Protein AF-A0A0J1G8G1-F1 (afdb_monomer)

pLDDT: mean 74.07, std 21.52, range [29.89, 95.38]

Secondary structure (DSSP, 8-state):
-----HHHHHHHHHHHHHTTSEEEE---STTPPPEEEE---SS------------------------------------------S-S-SSHHHHHHHHHHHHHHHHTT-PPPHHHHHHHHHHHHHH-SSHHHHHHHHHHHHHTT-SS----S-PPP-----HHHHHHHHHHHH---

Solvent-accessible surface area (backbone atoms only — not comparable to full-atom values): 11786 Å² total; per-residue (Å²): 131,80,98,63,57,71,65,58,54,51,50,56,54,51,52,37,39,75,70,56,44,35,50,72,51,77,56,92,52,91,90,55,72,69,46,76,44,80,44,76,76,90,66,94,70,90,72,85,76,86,75,84,89,75,86,84,89,82,87,84,87,83,87,79,89,89,86,81,90,80,89,77,92,71,92,72,84,77,77,77,74,71,77,71,74,94,65,87,47,94,47,67,69,48,28,50,45,49,50,52,51,51,51,50,28,46,73,69,76,52,61,77,50,72,73,52,49,54,53,47,51,60,48,39,63,71,70,29,90,50,64,69,55,40,37,52,27,46,51,50,19,61,78,72,66,50,96,60,74,60,76,66,93,72,67,78,71,75,78,70,67,51,68,65,62,58,50,51,52,55,51,66,70,69,70,80,124

Radius of gyration: 32.14 Å; Cα contacts (8 Å, |Δi|>4): 89; chains: 1; bounding box: 84×40×98 Å

Sequence (177 aa):
MMCVSEKALTNARNELKQLGLIDFISSKKRGECTKYTLLNPTKCGTKEVQKKYKGSTKEVQSADINKQKQETKTKTEKSSTKVLPEKYAADDLLNDAILDFIAYRKASKAAITEKGMELIMKKLDRLAMDNDEKIAILHQSIENGWKGVFALKEKPKRQETDFYDDMARWVNEHECE

Structure (mmCIF, N/CA/C/O backbone):
data_AF-A0A0J1G8G1-F1
#
_entry.id   AF-A0A0J1G8G1-F1
#
loop_
_atom_site.group_PDB
_atom_site.id
_atom_site.type_symbol
_atom_site.label_atom_id
_atom_site.label_alt_id
_atom_site.label_comp_id
_atom_site.label_asym_id
_atom_site.label_entity_id
_atom_site.label_seq_id
_atom_site.pdbx_PDB_ins_code
_atom_site.Cartn_x
_atom_site.Cartn_y
_atom_site.Cartn_z
_atom_site.occupancy
_atom_site.B_iso_or_equiv
_atom_site.auth_seq_id
_atom_site.auth_comp_id
_atom_site.auth_asym_id
_atom_site.auth_atom_id
_atom_site.pdbx_PDB_model_num
ATOM 1 N N . MET A 1 1 ? 3.250 0.547 44.503 1.00 50.44 1 MET A N 1
ATOM 2 C CA . MET A 1 1 ? 1.875 -0.001 44.501 1.00 50.44 1 MET A CA 1
ATOM 3 C C . MET A 1 1 ? 0.947 1.134 44.898 1.00 50.44 1 MET A C 1
ATOM 5 O O . MET A 1 1 ? 1.251 1.799 45.878 1.00 50.44 1 MET A O 1
ATOM 9 N N . MET A 1 2 ? -0.082 1.458 44.112 1.00 68.81 2 MET A N 1
ATOM 10 C CA . MET A 1 2 ? -0.997 2.546 44.483 1.00 68.81 2 MET A CA 1
ATOM 11 C C . MET A 1 2 ? -1.854 2.079 45.665 1.00 68.81 2 MET A C 1
ATOM 13 O O . MET A 1 2 ? -2.491 1.034 45.572 1.00 68.81 2 MET A O 1
ATOM 17 N N . CYS A 1 3 ? -1.861 2.827 46.770 1.00 81.25 3 CYS A N 1
ATOM 18 C CA . CYS A 1 3 ? -2.660 2.535 47.967 1.00 81.25 3 CYS A CA 1
ATOM 19 C C . CYS A 1 3 ? -4.138 2.897 47.746 1.00 81.25 3 CYS A C 1
ATOM 21 O O . CYS A 1 3 ? -4.694 3.748 48.435 1.00 81.25 3 CYS A O 1
ATOM 23 N N . VAL A 1 4 ? -4.761 2.306 46.728 1.00 85.44 4 VAL A N 1
ATOM 24 C CA . VAL A 1 4 ? -6.137 2.601 46.314 1.00 85.44 4 VAL A CA 1
ATOM 25 C C . VAL A 1 4 ? -6.960 1.326 46.434 1.00 85.44 4 VAL A C 1
ATOM 27 O O . VAL A 1 4 ? -6.489 0.242 46.094 1.00 85.44 4 VAL A O 1
ATOM 30 N N . SER A 1 5 ? -8.193 1.447 46.931 1.00 89.62 5 SER A N 1
ATOM 31 C CA . SER A 1 5 ? -9.087 0.296 47.036 1.00 89.62 5 SER A CA 1
ATOM 32 C C . SER A 1 5 ? -9.453 -0.234 45.648 1.00 89.62 5 SER A C 1
ATOM 34 O O . SER A 1 5 ? -9.656 0.526 44.699 1.00 89.62 5 SER A O 1
ATOM 36 N N . GLU A 1 6 ? -9.593 -1.551 45.525 1.00 87.31 6 GLU A N 1
ATOM 37 C CA . GLU A 1 6 ? -9.978 -2.200 44.265 1.00 87.31 6 GLU A CA 1
ATOM 38 C C . GLU A 1 6 ? -11.321 -1.672 43.728 1.00 87.31 6 GLU A C 1
ATOM 40 O O . GLU A 1 6 ? -11.507 -1.485 42.522 1.00 87.31 6 GLU A O 1
ATOM 45 N N . LYS A 1 7 ? -12.240 -1.344 44.644 1.00 90.94 7 LYS A N 1
ATOM 46 C CA . LYS A 1 7 ? -13.522 -0.710 44.324 1.00 90.94 7 LYS A CA 1
ATOM 47 C C . LYS A 1 7 ? -13.331 0.678 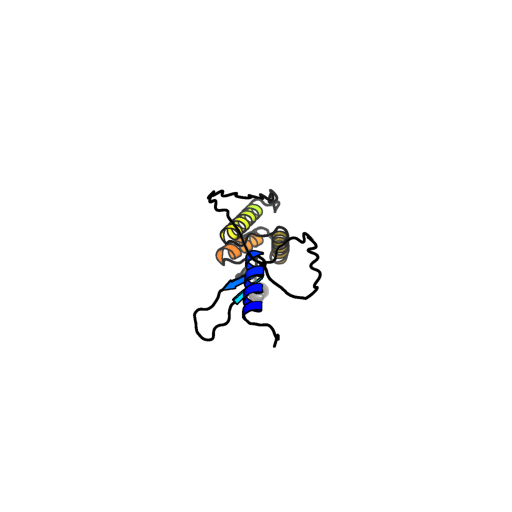43.714 1.00 90.94 7 LYS A C 1
ATOM 49 O O . LYS A 1 7 ? -13.955 0.975 42.701 1.00 90.94 7 LYS A O 1
ATOM 54 N N . ALA A 1 8 ? -12.449 1.507 44.278 1.00 93.69 8 ALA A N 1
ATOM 55 C CA . ALA A 1 8 ? -12.162 2.833 43.731 1.00 93.69 8 ALA A CA 1
ATOM 56 C C . ALA A 1 8 ? -11.531 2.744 42.334 1.00 93.69 8 ALA A C 1
ATOM 58 O O . ALA A 1 8 ? -11.935 3.479 41.435 1.00 93.69 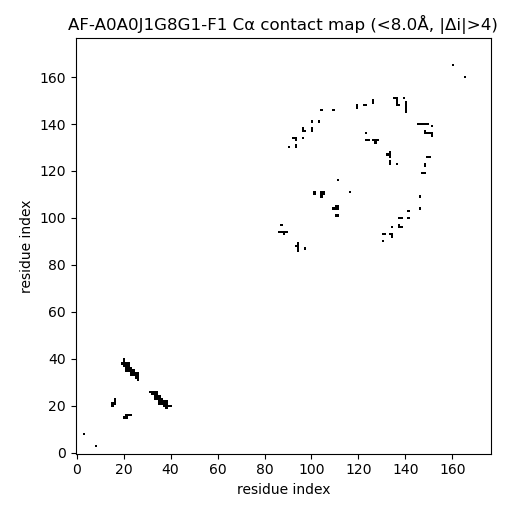8 ALA A O 1
ATOM 59 N N . LEU A 1 9 ? -10.618 1.792 42.119 1.00 90.75 9 LEU A N 1
ATOM 60 C CA . LEU A 1 9 ? -10.033 1.535 40.801 1.00 90.75 9 LEU A CA 1
ATOM 61 C C . LEU A 1 9 ? -11.096 1.091 39.782 1.00 90.75 9 LEU A C 1
ATOM 63 O O . LEU A 1 9 ? -11.117 1.567 38.648 1.00 90.75 9 LEU A O 1
ATOM 67 N N . THR A 1 10 ? -12.007 0.208 40.192 1.00 91.31 10 THR A N 1
ATOM 68 C CA . THR A 1 10 ? -13.099 -0.280 39.338 1.00 91.31 10 THR A CA 1
ATOM 69 C C . THR A 1 10 ? -14.079 0.832 38.974 1.00 91.31 10 THR A C 1
ATOM 71 O O . THR A 1 10 ? -14.471 0.938 37.811 1.00 91.31 10 THR A O 1
ATOM 74 N N . ASN A 1 11 ? -14.437 1.685 39.936 1.00 94.19 11 ASN A N 1
ATOM 75 C CA . ASN A 1 11 ? -15.321 2.825 39.707 1.00 94.19 11 ASN A CA 1
ATOM 76 C C . ASN A 1 11 ? -14.683 3.825 38.741 1.00 94.19 11 ASN A C 1
ATOM 78 O O . ASN A 1 11 ? -15.277 4.123 37.708 1.00 94.19 11 ASN A O 1
ATOM 82 N N . ALA A 1 12 ? -13.439 4.243 39.004 1.00 93.56 12 ALA A N 1
ATOM 83 C CA . ALA A 1 12 ? -12.704 5.147 38.121 1.00 93.56 12 ALA A CA 1
ATOM 84 C C . ALA A 1 12 ? -12.576 4.574 36.699 1.00 93.56 12 ALA A C 1
ATOM 86 O O . ALA A 1 12 ? -12.797 5.274 35.713 1.00 93.56 12 ALA A O 1
ATOM 87 N N . ARG A 1 13 ? -12.293 3.272 36.571 1.00 92.19 13 ARG A N 1
ATOM 88 C CA . ARG A 1 13 ? -12.259 2.586 35.272 1.00 92.19 13 ARG A CA 1
ATOM 89 C C . ARG A 1 13 ? -13.599 2.670 34.535 1.00 92.19 13 ARG A C 1
ATOM 91 O O . ARG A 1 13 ? -13.615 2.906 33.328 1.00 92.19 13 ARG A O 1
ATOM 98 N N . ASN A 1 14 ? -14.711 2.453 35.233 1.00 92.69 14 ASN A N 1
ATOM 99 C CA . ASN A 1 14 ? -16.043 2.501 34.631 1.00 92.69 14 ASN A CA 1
ATOM 100 C C . ASN A 1 14 ? -16.425 3.929 34.216 1.00 92.69 14 ASN A C 1
ATOM 102 O O . ASN A 1 14 ? -16.970 4.109 33.128 1.00 92.69 14 ASN A O 1
ATOM 106 N N . GLU A 1 15 ? -16.086 4.932 35.030 1.00 93.56 15 GLU A N 1
ATOM 107 C CA . GLU A 1 15 ? -16.272 6.351 34.697 1.00 93.56 15 GLU A CA 1
ATOM 108 C C . GLU A 1 15 ? -15.523 6.719 33.410 1.00 93.56 15 GLU A C 1
ATOM 110 O O . GLU A 1 15 ? -16.108 7.277 32.483 1.00 93.56 15 GLU A O 1
ATOM 115 N N . LEU A 1 16 ? -14.251 6.328 33.292 1.00 92.50 16 LEU A N 1
ATOM 116 C CA . LEU A 1 16 ? -13.454 6.580 32.087 1.00 92.50 16 LEU A CA 1
ATOM 117 C C . LEU A 1 16 ? -14.036 5.895 30.838 1.00 92.50 16 LEU A C 1
ATOM 119 O O . LEU A 1 16 ? -13.947 6.445 29.737 1.00 92.50 16 LEU A O 1
ATOM 123 N N . LYS A 1 17 ? -14.659 4.721 30.998 1.00 91.06 17 LYS A N 1
ATOM 124 C CA . LYS A 1 17 ? -15.354 4.026 29.907 1.00 91.06 17 LYS A CA 1
ATOM 125 C C . LYS A 1 17 ? -16.651 4.732 29.501 1.00 91.06 17 LYS A C 1
ATOM 127 O O . LYS A 1 17 ? -16.908 4.864 28.309 1.00 91.06 17 LYS A O 1
ATOM 132 N N . GLN A 1 18 ? -17.442 5.228 30.45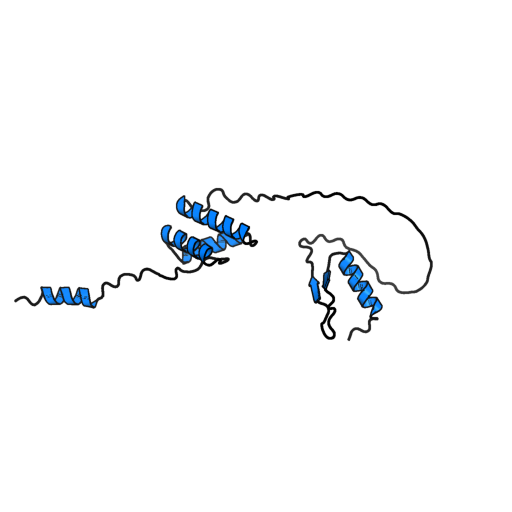6 1.00 88.06 18 GLN A N 1
ATOM 133 C CA . GLN A 1 18 ? -18.646 6.026 30.165 1.00 88.06 18 GLN A CA 1
ATOM 134 C C . GLN A 1 18 ? -18.314 7.336 29.445 1.00 88.06 18 GLN A C 1
ATOM 136 O O . GLN A 1 18 ? -19.050 7.755 28.556 1.00 88.06 18 GLN A O 1
ATOM 141 N N . LEU A 1 19 ? -17.182 7.951 29.791 1.00 88.31 19 LEU A N 1
ATOM 142 C CA . LEU A 1 19 ? -16.673 9.145 29.116 1.00 88.31 19 LEU A CA 1
ATOM 143 C C . LEU A 1 19 ? -16.099 8.855 27.718 1.00 88.31 19 LEU A C 1
ATOM 145 O O . LEU A 1 19 ? -15.726 9.791 27.014 1.00 88.31 19 LEU A O 1
ATOM 149 N N . GLY A 1 20 ? -16.005 7.584 27.310 1.00 88.12 20 GLY A N 1
ATOM 150 C CA . GLY A 1 20 ? -15.436 7.190 26.022 1.00 88.12 20 GLY A CA 1
ATOM 151 C C . GLY A 1 20 ? -13.936 7.474 25.905 1.00 88.12 20 GLY A C 1
ATOM 152 O O . GLY A 1 20 ? -13.435 7.617 24.794 1.00 88.12 20 GLY A O 1
ATOM 153 N N . LEU A 1 21 ? -13.226 7.581 27.034 1.00 89.44 21 LEU A N 1
ATOM 154 C CA . LEU A 1 21 ? -11.779 7.832 27.081 1.00 89.44 21 LEU A CA 1
ATOM 155 C C . LEU A 1 21 ? -10.978 6.536 26.956 1.00 89.44 21 LEU A C 1
ATOM 157 O O . LEU A 1 21 ? -9.882 6.517 26.395 1.00 89.44 21 LEU A O 1
ATOM 161 N N . ILE A 1 22 ? -11.525 5.446 27.494 1.00 93.56 22 ILE A N 1
ATOM 162 C CA . ILE A 1 22 ? -10.907 4.125 27.444 1.00 93.56 22 ILE A CA 1
ATOM 163 C C . ILE A 1 22 ? -11.932 3.073 27.043 1.00 93.56 22 ILE A C 1
ATOM 165 O O . ILE A 1 22 ? -13.106 3.162 27.401 1.00 93.56 22 ILE A O 1
ATOM 169 N N . ASP A 1 23 ? -11.456 2.024 26.386 1.00 91.56 23 ASP A N 1
ATOM 170 C CA . ASP A 1 23 ? -12.147 0.741 26.357 1.00 91.56 23 ASP A CA 1
ATOM 171 C C . ASP A 1 23 ? -11.272 -0.330 27.007 1.00 91.56 23 ASP A C 1
ATOM 173 O O . ASP A 1 23 ? -10.041 -0.228 27.038 1.00 91.56 23 ASP A O 1
ATOM 177 N N . PHE A 1 24 ? -11.908 -1.353 27.564 1.00 91.81 24 PHE A N 1
ATOM 178 C CA . PHE A 1 24 ? -11.201 -2.456 28.191 1.00 91.81 24 PHE A CA 1
ATOM 179 C C . PHE A 1 24 ? -11.862 -3.794 27.887 1.00 91.81 24 PHE A C 1
ATOM 181 O O . PHE A 1 24 ? -13.089 -3.913 27.842 1.00 91.81 24 PHE A O 1
ATOM 188 N N . ILE A 1 25 ? -11.016 -4.812 27.742 1.00 88.94 25 ILE A N 1
ATOM 189 C CA . ILE A 1 25 ? -11.416 -6.200 27.521 1.00 88.94 25 ILE A CA 1
ATOM 190 C C . ILE A 1 25 ? -10.929 -7.002 28.725 1.00 88.94 25 ILE A C 1
ATOM 192 O O . ILE A 1 25 ? -9.721 -7.168 28.928 1.00 88.94 25 ILE A O 1
ATOM 196 N N . SER A 1 26 ? -11.868 -7.468 29.549 1.00 86.62 26 SER A N 1
ATOM 197 C CA . SER A 1 26 ? -11.557 -8.391 30.638 1.00 86.62 26 SER A CA 1
ATOM 198 C C . SER A 1 26 ? -11.240 -9.770 30.065 1.00 86.62 26 SER A C 1
ATOM 200 O O . SER A 1 26 ? -11.956 -10.277 29.199 1.00 86.62 26 SER A O 1
ATOM 202 N N . SER A 1 27 ? -10.161 -10.392 30.544 1.00 81.44 27 SER A N 1
ATOM 203 C CA . SER A 1 27 ? -9.935 -11.806 30.255 1.00 81.44 27 SER A CA 1
ATOM 204 C C . SER A 1 27 ? -10.765 -12.670 31.201 1.00 81.44 27 SER A C 1
ATOM 206 O O . SER A 1 27 ? -10.957 -12.336 32.370 1.00 81.44 27 SER A O 1
ATOM 208 N N . LYS A 1 28 ? -11.266 -13.791 30.678 1.00 79.56 28 LYS A N 1
ATOM 209 C CA . LYS A 1 28 ? -11.950 -14.837 31.453 1.00 79.56 28 LYS A CA 1
ATOM 210 C C . LYS A 1 28 ? -10.993 -15.952 31.890 1.00 79.56 28 LYS A C 1
ATOM 212 O O . LYS A 1 28 ? -11.403 -16.853 32.615 1.00 79.56 28 LYS A O 1
ATOM 217 N N . LYS A 1 29 ? -9.738 -15.923 31.428 1.00 84.50 29 LYS A N 1
ATOM 218 C CA . LYS A 1 29 ? -8.728 -16.939 31.730 1.00 84.50 29 LYS A CA 1
ATOM 219 C C . LYS A 1 29 ? -7.920 -16.543 32.962 1.00 84.50 29 LYS A C 1
ATOM 221 O O . LYS A 1 29 ? -7.509 -15.395 33.119 1.00 84.50 29 LYS A O 1
ATOM 226 N N . ARG A 1 30 ? -7.669 -17.518 33.834 1.00 81.75 30 ARG A N 1
ATOM 227 C CA . ARG A 1 30 ? -6.860 -17.342 35.045 1.00 81.75 30 ARG A CA 1
ATOM 228 C C . ARG A 1 30 ? -5.423 -16.966 34.659 1.00 81.75 30 ARG A C 1
ATOM 230 O O . ARG A 1 30 ? -4.785 -17.706 33.921 1.00 81.75 30 ARG A O 1
ATOM 237 N N . GLY A 1 31 ? -4.925 -15.842 35.176 1.00 79.38 31 GLY A N 1
ATOM 238 C CA . GLY A 1 31 ? -3.550 -15.368 34.952 1.00 79.38 31 GLY A CA 1
ATOM 239 C C . GLY A 1 31 ? -3.377 -14.375 33.798 1.00 79.38 31 GLY A C 1
ATOM 240 O O . GLY A 1 31 ? -2.295 -13.817 33.644 1.00 79.38 31 GLY A O 1
ATOM 241 N N . GLU A 1 32 ? -4.425 -14.096 33.020 1.00 82.06 32 GLU A N 1
ATOM 242 C CA . GLU A 1 32 ? -4.376 -13.072 31.975 1.00 82.06 32 GLU A CA 1
ATOM 243 C C . GLU A 1 32 ? -4.831 -11.704 32.507 1.00 82.06 32 GLU A C 1
ATOM 245 O O . GLU A 1 32 ? -5.846 -11.582 33.197 1.00 82.06 32 GLU A O 1
ATOM 250 N N . CYS A 1 33 ? -4.085 -10.650 32.170 1.00 84.06 33 CYS A N 1
ATOM 251 C CA . CYS A 1 33 ? -4.399 -9.287 32.586 1.00 84.06 33 CYS A CA 1
ATOM 252 C C . CYS A 1 33 ? -5.495 -8.642 31.718 1.00 84.06 33 CYS A C 1
ATOM 254 O O . CYS A 1 33 ? -5.710 -8.996 30.557 1.00 84.06 33 CYS A O 1
ATOM 256 N N . THR A 1 34 ? -6.195 -7.658 32.292 1.00 87.88 34 THR A N 1
ATOM 257 C CA . THR A 1 34 ? -7.166 -6.837 31.549 1.00 87.88 34 THR A CA 1
ATOM 258 C C . THR A 1 34 ? -6.427 -5.940 30.558 1.00 87.88 34 THR A C 1
ATOM 260 O O . THR A 1 34 ? -5.487 -5.244 30.943 1.00 87.88 34 THR A O 1
ATOM 263 N N . LYS A 1 35 ? -6.868 -5.931 29.295 1.00 90.56 35 LYS A N 1
ATOM 264 C CA . LYS A 1 35 ? -6.285 -5.089 28.239 1.00 90.56 35 LYS A CA 1
ATOM 265 C C . LYS A 1 35 ? -7.039 -3.768 28.145 1.00 90.56 35 LYS A C 1
ATOM 267 O O . LYS A 1 35 ? -8.269 -3.776 28.143 1.00 90.56 35 LYS A O 1
ATOM 272 N N . TYR A 1 36 ? -6.305 -2.664 28.026 1.00 92.38 36 TYR A N 1
ATOM 273 C CA . TYR A 1 36 ? -6.849 -1.311 27.904 1.00 92.38 36 TYR A CA 1
ATOM 274 C C . TYR A 1 36 ? -6.485 -0.706 26.553 1.00 92.38 36 TYR A C 1
ATOM 276 O O . TYR A 1 36 ? -5.349 -0.835 26.099 1.00 92.38 36 TYR A O 1
ATOM 284 N N . THR A 1 37 ? -7.445 -0.023 25.940 1.00 90.38 37 THR A N 1
ATOM 285 C CA . THR A 1 37 ? -7.253 0.758 24.717 1.00 90.38 37 THR A CA 1
ATOM 286 C C . THR A 1 37 ? -7.594 2.207 25.020 1.00 90.38 37 THR A C 1
ATOM 288 O O . THR A 1 37 ? -8.689 2.496 25.502 1.00 90.38 37 THR A O 1
ATOM 291 N N . LEU A 1 38 ? -6.657 3.113 24.749 1.00 90.75 38 LEU A N 1
ATOM 292 C CA . LEU A 1 38 ? -6.899 4.548 24.853 1.00 90.75 38 LEU A CA 1
ATOM 293 C C . LEU A 1 38 ? -7.650 5.010 23.605 1.00 90.75 38 LEU A C 1
ATOM 295 O O . LEU A 1 38 ? -7.170 4.843 22.481 1.00 90.75 38 LEU A O 1
ATOM 299 N N . LEU A 1 39 ? -8.830 5.586 23.805 1.00 83.44 39 LEU A N 1
ATOM 300 C CA . LEU A 1 39 ? -9.582 6.242 22.747 1.00 83.44 39 LEU A CA 1
ATOM 301 C C . LEU A 1 39 ? -9.119 7.697 22.735 1.00 83.44 39 LEU A C 1
ATOM 303 O O . LEU A 1 39 ? -9.523 8.482 23.581 1.00 83.44 39 LEU A O 1
ATOM 307 N N . ASN A 1 40 ? -8.222 8.057 21.815 1.00 70.44 40 ASN A N 1
ATOM 308 C CA . ASN A 1 40 ? -7.780 9.443 21.675 1.00 70.44 40 ASN A CA 1
ATOM 309 C C . ASN A 1 40 ? -8.931 10.280 21.090 1.00 70.44 40 ASN A C 1
ATOM 311 O O . ASN A 1 40 ? -9.234 10.111 19.900 1.00 70.44 40 ASN A O 1
ATOM 315 N N . PRO A 1 41 ? -9.547 11.222 21.836 1.00 64.19 41 PRO A N 1
ATOM 316 C CA . PRO A 1 41 ? -10.407 12.215 21.219 1.00 64.19 41 PRO A CA 1
ATOM 317 C C . PRO A 1 41 ? -9.506 13.129 20.387 1.00 64.19 41 PRO A C 1
ATOM 319 O O . PRO A 1 41 ? -8.875 14.062 20.879 1.00 64.19 41 PRO A O 1
ATOM 322 N N . THR A 1 42 ? -9.388 12.824 19.099 1.00 48.69 42 THR A N 1
ATOM 323 C CA . THR A 1 42 ? -8.651 13.662 18.156 1.00 48.69 42 THR A CA 1
ATOM 324 C C . THR A 1 42 ? -9.491 14.909 17.905 1.00 48.69 42 THR A C 1
ATOM 326 O O . THR A 1 42 ? -10.306 14.928 16.987 1.00 48.69 42 THR A O 1
ATOM 329 N N . LYS A 1 43 ? -9.346 15.890 18.803 1.00 50.62 43 LYS A N 1
ATOM 330 C CA . LYS A 1 43 ? -9.491 17.349 18.661 1.00 50.62 43 LYS A CA 1
ATOM 331 C C . LYS A 1 43 ? -9.591 17.942 20.068 1.00 50.62 43 LYS A C 1
ATOM 333 O O . LYS A 1 43 ? -10.597 17.784 20.750 1.00 50.62 43 LYS A O 1
ATOM 338 N N . CYS A 1 44 ? -8.515 18.611 20.477 1.00 43.22 44 CYS A N 1
ATOM 339 C CA . CYS A 1 44 ? -8.463 19.510 21.620 1.00 43.22 44 CYS A CA 1
ATOM 340 C C . CYS A 1 44 ? -9.655 20.477 21.556 1.00 43.22 44 CYS A C 1
ATOM 342 O O . CYS A 1 44 ? -9.706 21.370 20.714 1.00 43.22 44 CYS A O 1
ATOM 344 N N . GLY A 1 45 ? -10.643 20.232 22.407 1.00 36.84 45 GLY A N 1
ATOM 345 C CA . GLY A 1 45 ? -11.699 21.163 22.754 1.00 36.84 45 GLY A CA 1
ATOM 346 C C . GLY A 1 45 ? -11.682 21.245 24.265 1.00 36.84 45 GLY A C 1
ATOM 347 O O . GLY A 1 45 ? -12.344 20.457 24.936 1.00 36.84 45 GLY A O 1
ATOM 348 N N . THR A 1 46 ? -10.838 22.129 24.785 1.00 44.88 46 THR A N 1
ATOM 349 C CA . THR A 1 46 ? -10.703 22.442 26.203 1.00 44.88 46 THR A CA 1
ATOM 350 C C . THR A 1 46 ? -12.080 22.807 26.752 1.00 44.88 46 THR A C 1
ATOM 352 O O . THR A 1 46 ? -12.580 23.908 26.541 1.00 44.88 46 THR A O 1
ATOM 355 N N . LYS A 1 47 ? -12.726 21.869 27.441 1.00 39.84 47 LYS A N 1
ATOM 356 C CA . LYS A 1 47 ? -13.695 22.210 28.475 1.00 39.84 47 LYS A CA 1
ATOM 357 C C . LYS A 1 47 ? -12.979 21.967 29.785 1.00 39.84 47 LYS A C 1
ATOM 359 O O . LYS A 1 47 ? -12.839 20.826 30.218 1.00 39.84 47 LYS A O 1
ATOM 364 N N . GLU A 1 48 ? -12.456 23.049 30.349 1.00 38.62 48 GLU A N 1
ATOM 365 C CA . GLU A 1 48 ? -11.995 23.079 31.728 1.00 38.62 48 GLU A CA 1
ATOM 366 C C . GLU A 1 48 ? -13.136 22.590 32.621 1.00 38.62 48 GLU A C 1
ATOM 368 O O . GLU A 1 48 ? -14.114 23.294 32.862 1.00 38.62 48 GLU A O 1
ATOM 373 N N . VAL A 1 49 ? -13.031 21.357 33.106 1.00 39.34 49 VAL A N 1
ATOM 374 C CA . VAL A 1 49 ? -13.829 20.913 34.241 1.00 39.34 49 VAL A CA 1
ATOM 375 C C . VAL A 1 49 ? -12.961 21.148 35.465 1.00 39.34 49 VAL A C 1
ATOM 377 O O . VAL A 1 49 ? -12.142 20.313 35.845 1.00 39.34 49 VAL A O 1
ATOM 380 N N . GLN A 1 50 ? -13.118 22.327 36.064 1.00 42.62 50 GLN A N 1
ATOM 381 C CA . GLN A 1 50 ? -12.589 22.610 37.390 1.00 42.62 50 GLN A CA 1
ATOM 382 C C . GLN A 1 50 ? -13.238 21.636 38.384 1.00 42.62 50 GLN A C 1
ATOM 384 O O . GLN A 1 50 ? -14.407 21.779 38.732 1.00 42.62 50 GLN A O 1
ATOM 389 N N . LYS A 1 51 ? -12.489 20.642 38.868 1.00 36.91 51 LYS A N 1
ATOM 390 C CA . LYS A 1 51 ? -12.844 19.913 40.091 1.00 36.91 51 LYS A CA 1
ATOM 391 C C . LYS A 1 51 ? -11.844 20.277 41.176 1.00 36.91 51 LYS A C 1
ATOM 393 O O . LYS A 1 51 ? -10.721 19.786 41.202 1.00 36.91 51 LYS A O 1
ATOM 398 N N . LYS A 1 52 ? -12.282 21.162 42.075 1.00 31.41 52 LYS A N 1
ATOM 399 C CA . LYS A 1 52 ? -11.625 21.402 43.359 1.00 31.41 52 LYS A CA 1
ATOM 400 C C . LYS A 1 52 ? -11.801 20.166 44.236 1.00 31.41 52 LYS A C 1
ATOM 402 O O . LYS A 1 52 ? -12.921 19.746 44.505 1.00 31.41 52 LYS A O 1
ATOM 407 N N . TYR A 1 53 ? -10.696 19.606 44.699 1.00 30.94 53 TYR A N 1
ATOM 408 C CA . TYR A 1 53 ? -10.674 18.598 45.752 1.00 30.94 53 TYR A CA 1
ATOM 409 C C . TYR A 1 53 ? -10.799 19.309 47.100 1.00 30.94 53 TYR A C 1
ATOM 411 O O . TYR A 1 53 ? -9.934 20.096 47.486 1.00 30.94 53 TYR A O 1
ATOM 419 N N . LYS A 1 54 ? -11.880 19.021 47.823 1.00 31.84 54 LYS A N 1
ATOM 420 C CA . LYS A 1 54 ? -11.994 19.284 49.256 1.00 31.84 54 LYS A CA 1
ATOM 421 C C . LYS A 1 54 ? -12.694 18.079 49.874 1.00 31.84 54 LYS A C 1
ATOM 423 O O . LYS A 1 54 ? -13.761 17.685 49.416 1.00 31.84 54 LYS A O 1
ATOM 428 N N . GLY A 1 55 ? -12.021 17.437 50.824 1.00 29.89 55 GLY A N 1
ATOM 429 C CA . GLY A 1 55 ? -12.528 16.251 51.502 1.00 29.89 55 GLY A CA 1
ATOM 430 C C . GLY A 1 55 ? -13.685 16.545 52.458 1.00 29.89 55 GLY A C 1
ATOM 431 O O . GLY A 1 55 ? -13.990 17.699 52.749 1.00 29.89 55 GLY A O 1
ATOM 432 N N . SER A 1 56 ? -14.208 15.445 53.009 1.00 31.80 56 SER A N 1
ATOM 433 C CA . SER A 1 56 ? -15.112 15.321 54.164 1.00 31.80 56 SER A CA 1
ATOM 434 C C . SER A 1 56 ? -16.599 15.051 53.861 1.00 31.80 56 SER A C 1
ATOM 436 O O . SER A 1 56 ? -17.364 15.942 53.527 1.00 31.80 56 SER A O 1
ATOM 438 N N . THR A 1 57 ? -16.943 13.770 54.043 1.00 30.22 57 THR A N 1
ATOM 439 C CA . THR A 1 57 ? -18.031 13.190 54.864 1.00 30.22 57 THR A CA 1
ATOM 440 C C . THR A 1 57 ? -19.515 13.580 54.679 1.00 30.22 57 THR A C 1
ATOM 442 O O . THR A 1 57 ? -19.901 14.726 54.861 1.00 30.22 57 THR A O 1
ATOM 445 N N . LYS A 1 58 ? -20.320 12.500 54.586 1.00 33.25 58 LYS A N 1
ATOM 446 C CA . LYS A 1 58 ? -21.745 12.275 54.946 1.00 33.25 58 LYS A CA 1
ATOM 447 C C . LYS A 1 58 ? -22.837 12.431 53.868 1.00 33.25 58 LYS A C 1
ATOM 449 O O . LYS A 1 58 ? -23.156 13.529 53.451 1.00 33.25 58 LYS A O 1
ATOM 454 N N . GLU A 1 59 ? -23.400 11.257 53.539 1.00 34.12 59 GLU A N 1
ATOM 455 C CA . GLU A 1 59 ? -24.825 10.847 53.542 1.00 34.12 59 GLU A CA 1
ATOM 456 C C . GLU A 1 59 ? -25.917 11.602 52.753 1.00 34.12 59 GLU A C 1
ATOM 458 O O . GLU A 1 59 ? -25.851 12.799 52.521 1.00 34.12 59 GLU A O 1
ATOM 463 N N . VAL A 1 60 ? -26.994 10.832 52.495 1.00 32.81 60 VAL A N 1
ATOM 464 C CA . VAL A 1 60 ? -28.361 11.188 52.039 1.00 32.81 60 VAL A CA 1
ATOM 465 C C . VAL A 1 60 ? -28.538 11.128 50.509 1.00 32.81 60 VAL A C 1
ATOM 467 O O . VAL A 1 60 ? -28.013 11.948 49.771 1.00 32.81 60 VAL A O 1
ATOM 470 N N . GLN A 1 61 ? -29.010 10.004 49.955 1.00 35.91 61 GLN A N 1
ATOM 471 C CA . GLN A 1 61 ? -30.402 9.520 49.816 1.00 35.91 61 GLN A CA 1
ATOM 472 C C . GLN A 1 61 ? -31.236 10.206 48.711 1.00 35.91 61 GLN A C 1
ATOM 474 O O . GLN A 1 61 ? -31.563 11.381 48.796 1.00 35.91 61 GLN A O 1
ATOM 479 N N . SER A 1 62 ? -31.677 9.339 47.787 1.00 37.34 62 SER A N 1
ATOM 480 C CA . SER A 1 62 ? -33.043 9.216 47.247 1.00 37.34 62 SER A CA 1
ATOM 481 C C . SER A 1 62 ? -33.467 9.946 45.966 1.00 37.34 62 SER A C 1
ATOM 483 O O . SER A 1 62 ? -33.361 11.160 45.852 1.00 37.34 62 SER A O 1
ATOM 485 N N . ALA A 1 63 ? -34.122 9.121 45.125 1.00 33.69 63 ALA A N 1
ATOM 486 C CA . ALA A 1 63 ? -35.211 9.419 44.184 1.00 33.69 63 ALA A CA 1
ATOM 487 C C . ALA A 1 63 ? -34.819 10.197 42.904 1.00 33.69 63 ALA A C 1
ATOM 489 O O . ALA A 1 63 ? -33.968 11.071 42.928 1.00 33.69 63 ALA A O 1
ATOM 490 N N . ASP A 1 64 ? -35.373 9.976 41.715 1.00 34.75 64 ASP A N 1
ATOM 491 C CA . ASP A 1 64 ? -36.337 9.012 41.187 1.00 34.75 64 ASP A CA 1
ATOM 492 C C . ASP A 1 64 ? -36.356 9.175 39.649 1.00 34.75 64 ASP A C 1
ATOM 494 O O . ASP A 1 64 ? -35.921 10.202 39.133 1.00 34.75 64 ASP A O 1
ATOM 498 N N . ILE A 1 65 ? -36.907 8.179 38.948 1.00 41.91 65 ILE A N 1
ATOM 499 C CA . ILE A 1 65 ? -37.644 8.274 37.666 1.00 41.91 65 ILE A CA 1
ATOM 500 C C . ILE A 1 65 ? -37.038 9.157 36.543 1.00 41.91 65 ILE A C 1
ATOM 502 O O . ILE A 1 65 ? -37.192 10.371 36.537 1.00 41.91 65 ILE A O 1
ATOM 506 N N . ASN A 1 66 ? -36.573 8.549 35.441 1.00 45.34 66 ASN A N 1
ATOM 507 C CA . ASN A 1 66 ? -37.444 8.382 34.264 1.00 45.34 66 ASN A CA 1
ATOM 508 C C . ASN A 1 66 ? -36.837 7.489 33.170 1.00 45.34 66 ASN A C 1
ATOM 510 O O . ASN A 1 66 ? -35.637 7.445 32.913 1.00 45.34 66 ASN A O 1
ATOM 514 N N . LYS A 1 67 ? -37.748 6.780 32.520 1.00 47.78 67 LYS A N 1
ATOM 515 C CA . LYS A 1 67 ? -37.616 5.719 31.532 1.00 47.78 67 LYS A CA 1
ATOM 516 C C . LYS A 1 67 ? -38.142 6.280 30.213 1.00 47.78 67 LYS A C 1
ATOM 518 O O . LYS A 1 67 ? -39.276 6.728 30.215 1.00 47.78 67 LYS A O 1
ATOM 523 N N . GLN A 1 68 ? -37.387 6.199 29.114 1.00 41.34 68 GLN A N 1
ATOM 524 C CA . GLN A 1 68 ? -37.869 6.243 27.710 1.00 41.34 68 GLN A CA 1
ATOM 525 C C . GLN A 1 68 ? -36.633 6.117 26.797 1.00 41.34 68 GLN A C 1
ATOM 527 O O . GLN A 1 68 ? -35.781 6.991 26.778 1.00 41.34 68 GLN A O 1
ATOM 532 N N . LYS A 1 69 ? -36.307 4.942 26.243 1.00 44.81 69 LYS A N 1
ATOM 533 C CA . LYS A 1 69 ? -36.850 4.343 25.007 1.00 44.81 69 LYS A CA 1
ATOM 534 C C . LYS A 1 69 ? -37.016 5.368 23.879 1.00 44.81 69 LYS A C 1
ATOM 536 O O . LYS A 1 69 ? -38.018 6.063 23.868 1.00 44.81 69 LYS A O 1
ATOM 541 N N . GLN A 1 70 ? -36.121 5.336 22.890 1.00 39.94 70 GLN A N 1
ATOM 542 C CA . GLN A 1 70 ? -36.489 5.067 21.495 1.00 39.94 70 GLN A CA 1
ATOM 543 C C . GLN A 1 70 ? -35.247 4.887 20.613 1.00 39.94 70 GLN A C 1
ATOM 545 O O . GLN A 1 70 ? -34.268 5.620 20.694 1.00 39.94 70 GLN A O 1
ATOM 550 N N . GLU A 1 71 ? -35.313 3.840 19.799 1.00 48.91 71 GLU A N 1
ATOM 551 C CA . GLU A 1 71 ? -34.426 3.556 18.684 1.00 48.91 71 GLU A CA 1
ATOM 552 C C . GLU A 1 71 ? -34.518 4.672 17.642 1.00 48.91 71 GLU A C 1
ATOM 554 O O . GLU A 1 71 ? -35.608 5.157 17.345 1.00 48.91 71 GLU A O 1
ATOM 559 N N . THR A 1 72 ? -33.412 4.991 16.976 1.00 35.59 72 THR A N 1
ATOM 560 C CA . THR A 1 72 ? -33.472 5.268 15.537 1.00 35.59 72 THR A CA 1
ATOM 561 C C . THR A 1 72 ? -32.110 5.047 14.903 1.00 35.59 72 THR A C 1
ATOM 563 O O . THR A 1 72 ? -31.112 5.685 15.228 1.00 35.59 72 THR A O 1
ATOM 566 N N . LYS A 1 73 ? -32.091 4.090 13.976 1.00 49.03 73 LYS A N 1
ATOM 567 C CA . LYS A 1 73 ? -31.065 3.943 12.955 1.00 49.03 73 LYS A CA 1
ATOM 568 C C . LYS A 1 73 ? -31.053 5.219 12.119 1.00 49.03 73 LYS A C 1
ATOM 570 O O . LYS A 1 73 ? -32.049 5.518 11.473 1.00 49.03 73 LYS A O 1
ATOM 575 N N . THR A 1 74 ? -29.906 5.867 12.014 1.00 35.59 74 THR A N 1
ATOM 576 C CA . THR A 1 74 ? -29.572 6.661 10.833 1.00 35.59 74 THR A CA 1
ATOM 577 C C . THR A 1 74 ? -28.097 6.469 10.536 1.00 35.59 74 THR A C 1
ATOM 579 O O . THR A 1 74 ? -27.208 7.041 11.161 1.00 35.59 74 THR A O 1
ATOM 582 N N . LYS A 1 75 ? -27.853 5.608 9.541 1.00 48.06 75 LYS A N 1
ATOM 583 C CA . LYS A 1 75 ? -26.732 5.741 8.614 1.00 48.06 75 LYS A CA 1
ATOM 584 C C . LYS A 1 75 ? -26.613 7.228 8.274 1.00 48.06 75 LYS A C 1
ATOM 586 O O . LYS A 1 75 ? -27.509 7.791 7.653 1.00 48.06 75 LYS A O 1
ATOM 591 N N . THR A 1 76 ? -25.520 7.860 8.660 1.00 36.91 76 THR A N 1
ATOM 592 C CA . THR A 1 76 ? -25.097 9.093 8.006 1.00 36.91 76 THR A CA 1
ATOM 593 C C . THR A 1 76 ? -23.701 8.830 7.496 1.00 36.91 76 THR A C 1
ATOM 595 O O . THR A 1 76 ? -22.704 8.976 8.203 1.00 36.91 76 THR A O 1
ATOM 598 N N . GLU A 1 77 ? -23.673 8.349 6.256 1.00 47.00 77 GLU A N 1
ATOM 599 C CA . GLU A 1 77 ? -22.532 8.430 5.362 1.00 47.00 77 GLU A CA 1
ATOM 600 C C . GLU A 1 77 ? -22.094 9.897 5.332 1.00 47.00 77 GLU A C 1
ATOM 602 O O . GLU A 1 77 ? -22.641 10.723 4.611 1.00 47.00 77 GLU A O 1
ATOM 607 N N . LYS A 1 78 ? -21.125 10.254 6.178 1.00 41.34 78 LYS A N 1
ATOM 608 C CA . LYS A 1 78 ? -20.354 11.478 5.986 1.00 41.34 78 LYS A CA 1
ATOM 609 C C . LYS A 1 78 ? -19.328 11.165 4.909 1.00 41.34 78 LYS A C 1
ATOM 611 O O . LYS A 1 78 ? -18.163 10.902 5.206 1.00 41.34 78 LYS A O 1
ATOM 616 N N . SER A 1 79 ? -19.787 11.157 3.659 1.00 48.44 79 SER A N 1
ATOM 617 C CA . SER A 1 79 ? -18.930 11.323 2.492 1.00 48.44 79 SER A CA 1
ATOM 618 C C . SER A 1 79 ? -18.318 12.721 2.571 1.00 48.44 79 SER A C 1
ATOM 620 O O . SER A 1 79 ? -18.769 13.686 1.964 1.00 48.44 79 SER A O 1
ATOM 622 N N . SER A 1 80 ? -17.254 12.860 3.365 1.00 43.03 80 SER A N 1
ATOM 623 C CA . SER A 1 80 ? -16.309 13.943 3.139 1.00 43.03 80 SER A CA 1
ATOM 624 C C . SER A 1 80 ? -15.547 13.578 1.870 1.00 43.03 80 SER A C 1
ATOM 626 O O . SER A 1 80 ? -14.447 13.021 1.933 1.00 43.03 80 SER A O 1
ATOM 628 N N . THR A 1 81 ? -16.165 13.823 0.718 1.00 48.78 81 THR A N 1
ATOM 629 C CA . THR A 1 81 ? -15.488 13.812 -0.574 1.00 48.78 81 THR A CA 1
ATOM 630 C C . THR A 1 81 ? -14.533 14.998 -0.563 1.00 48.78 81 THR A C 1
ATOM 632 O O . THR A 1 81 ? -14.836 16.083 -1.046 1.00 48.78 81 THR A O 1
ATOM 635 N N . LYS A 1 82 ? -13.384 14.816 0.093 1.00 54.66 82 LYS A N 1
ATOM 636 C CA . LYS A 1 82 ? -12.201 15.621 -0.183 1.00 54.66 82 LYS A CA 1
ATOM 637 C C . LYS A 1 82 ? -11.871 15.291 -1.624 1.00 54.66 82 LYS A C 1
ATOM 639 O O . LYS A 1 82 ? -11.499 14.156 -1.909 1.00 54.66 82 LYS A O 1
ATOM 644 N N . VAL A 1 83 ? -12.184 16.235 -2.502 1.00 50.19 83 VAL A N 1
ATOM 645 C CA . VAL A 1 83 ? -11.982 16.148 -3.943 1.00 50.19 83 VAL A CA 1
ATOM 646 C C . VAL A 1 83 ? -10.522 15.769 -4.151 1.00 50.19 83 VAL A C 1
ATOM 648 O O . VAL A 1 83 ? -9.625 16.516 -3.768 1.00 50.19 83 VAL A O 1
ATOM 651 N N . LEU A 1 84 ? -10.291 14.548 -4.635 1.00 59.09 84 LEU A N 1
ATOM 652 C CA . LEU A 1 84 ? -8.977 14.190 -5.144 1.00 59.09 84 LEU A CA 1
ATOM 653 C C . LEU A 1 84 ? -8.732 15.088 -6.366 1.00 59.09 84 LEU A C 1
ATOM 655 O O . LEU A 1 84 ? -9.685 15.316 -7.113 1.00 59.09 84 LEU A O 1
ATOM 659 N N . PRO A 1 85 ? -7.518 15.623 -6.565 1.00 60.19 85 PRO A N 1
ATOM 660 C CA . PRO A 1 85 ? -7.197 16.365 -7.776 1.00 60.19 85 PRO A CA 1
ATOM 661 C C . PRO A 1 85 ? -7.558 15.541 -9.016 1.00 60.19 85 PRO A C 1
ATOM 663 O O . PRO A 1 85 ? -7.355 14.329 -9.052 1.00 60.19 85 PRO A O 1
ATOM 666 N N . GLU A 1 86 ? -8.135 16.220 -10.005 1.00 63.41 86 GLU A N 1
ATOM 667 C CA . GLU A 1 86 ? -8.717 15.606 -11.204 1.00 63.41 86 GLU A CA 1
ATOM 668 C C . GLU A 1 86 ? -7.650 14.939 -12.089 1.00 63.41 86 GLU A C 1
ATOM 670 O O . GLU A 1 86 ? -7.940 13.961 -12.774 1.00 63.41 86 GLU A O 1
ATOM 675 N N . LYS A 1 87 ? -6.395 15.412 -12.007 1.00 72.56 87 LYS A N 1
ATOM 676 C CA . LYS A 1 87 ? -5.219 14.793 -12.629 1.00 72.56 87 LYS A CA 1
ATOM 677 C C . LYS A 1 87 ? -3.995 14.859 -11.711 1.00 72.56 87 LYS A C 1
ATOM 679 O O . LYS A 1 87 ? -3.696 15.906 -11.135 1.00 72.56 87 LYS A O 1
ATOM 684 N N . TYR A 1 88 ? -3.280 13.742 -11.597 1.00 72.25 88 TYR A N 1
ATOM 685 C CA . TYR A 1 88 ? -2.022 13.600 -10.852 1.00 72.25 88 TYR A CA 1
ATOM 686 C C . TYR A 1 88 ? -0.782 13.627 -11.755 1.00 72.25 88 TYR A C 1
ATOM 688 O O . TYR A 1 88 ? 0.313 13.921 -11.277 1.00 72.25 88 TYR A O 1
ATOM 696 N N . ALA A 1 89 ? -0.952 13.325 -13.041 1.00 76.19 89 ALA A N 1
ATOM 697 C CA . ALA A 1 89 ? 0.094 13.332 -14.054 1.00 76.19 89 ALA A CA 1
ATOM 698 C C . ALA A 1 89 ? -0.431 13.952 -15.359 1.00 76.19 89 ALA A C 1
ATOM 700 O O . ALA A 1 89 ? -1.639 13.991 -15.592 1.00 76.19 89 ALA A O 1
ATOM 701 N N . ALA A 1 90 ? 0.485 14.454 -16.193 1.00 78.88 90 ALA A N 1
ATOM 702 C CA . ALA A 1 90 ? 0.159 14.951 -17.534 1.00 78.88 90 ALA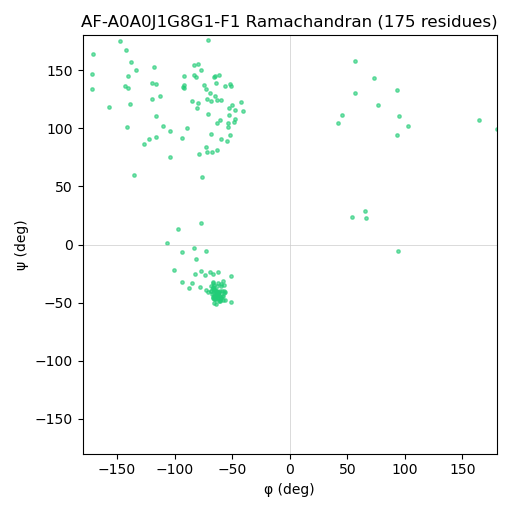 A CA 1
ATOM 703 C C . ALA A 1 90 ? -0.144 13.810 -18.521 1.00 78.88 90 ALA A C 1
ATOM 705 O O . ALA A 1 90 ? -0.870 14.012 -19.486 1.00 78.88 90 ALA A O 1
ATOM 706 N N . ASP A 1 91 ? 0.424 12.634 -18.259 1.00 86.12 91 ASP A N 1
ATOM 707 C CA . ASP A 1 91 ? 0.213 11.411 -19.021 1.00 86.12 91 ASP A CA 1
ATOM 708 C C . ASP A 1 91 ? -1.050 10.702 -18.518 1.00 86.12 91 ASP A C 1
ATOM 710 O O . ASP A 1 91 ? -1.169 10.413 -17.321 1.00 86.12 91 ASP A O 1
ATOM 714 N N . ASP A 1 92 ? -1.998 10.462 -19.425 1.00 87.19 92 ASP A N 1
ATOM 715 C CA . ASP A 1 92 ? -3.288 9.864 -19.084 1.00 87.19 92 ASP A CA 1
ATOM 716 C C . ASP A 1 92 ? -3.123 8.406 -18.601 1.00 87.19 92 ASP A C 1
ATOM 718 O O . ASP A 1 92 ? -3.782 8.020 -17.637 1.00 87.19 92 ASP A O 1
ATOM 722 N N . LEU A 1 93 ? -2.173 7.632 -19.150 1.00 89.06 93 LEU A N 1
ATOM 723 C CA . LEU A 1 93 ? -1.929 6.241 -18.731 1.00 89.06 93 LEU A CA 1
ATOM 724 C C . LEU A 1 93 ? -1.367 6.173 -17.308 1.00 89.06 93 LEU A C 1
ATOM 726 O O . LEU A 1 93 ? -1.786 5.350 -16.490 1.00 89.06 93 LEU A O 1
ATOM 730 N N . LEU A 1 94 ? -0.427 7.066 -16.990 1.00 91.69 94 LEU A N 1
ATOM 731 C CA . LEU A 1 94 ? 0.129 7.157 -15.640 1.00 91.69 94 LEU A CA 1
ATOM 732 C C . LEU A 1 94 ? -0.930 7.630 -14.637 1.00 91.69 94 LEU A C 1
ATOM 734 O O . LEU A 1 94 ? -0.962 7.154 -13.499 1.00 91.69 94 LEU A O 1
ATOM 738 N N . ASN A 1 95 ? -1.797 8.557 -15.046 1.00 91.25 95 ASN A N 1
ATOM 739 C CA . ASN A 1 95 ? -2.889 9.033 -14.209 1.00 91.25 95 ASN A CA 1
ATOM 740 C C . ASN A 1 95 ? -3.899 7.917 -13.897 1.00 91.25 95 ASN A C 1
ATOM 742 O O . ASN A 1 95 ? -4.293 7.771 -12.739 1.00 91.25 95 ASN A O 1
ATOM 746 N N . ASP A 1 96 ? -4.257 7.100 -14.885 1.00 92.06 96 ASP A N 1
ATOM 747 C CA . ASP A 1 96 ? -5.155 5.958 -14.694 1.00 92.06 96 ASP A CA 1
ATOM 748 C C . ASP A 1 96 ? -4.556 4.930 -13.723 1.00 92.06 96 ASP A C 1
ATOM 750 O O . ASP A 1 96 ? -5.201 4.557 -12.740 1.00 92.06 96 ASP A O 1
ATOM 754 N N . ALA A 1 97 ? -3.274 4.580 -13.884 1.00 93.38 97 ALA A N 1
ATOM 755 C CA . ALA A 1 97 ? -2.575 3.680 -12.959 1.00 93.38 97 ALA A CA 1
ATOM 756 C C . ALA A 1 97 ? -2.547 4.216 -11.511 1.00 93.38 97 ALA A C 1
ATOM 758 O O . ALA A 1 97 ? -2.643 3.465 -10.532 1.00 93.38 97 ALA A O 1
ATOM 759 N N . ILE A 1 98 ? -2.435 5.537 -11.349 1.00 93.06 98 ILE A N 1
ATOM 760 C CA . ILE A 1 98 ? -2.519 6.202 -10.045 1.00 93.06 98 ILE A CA 1
ATOM 761 C C . ILE A 1 98 ? -3.928 6.082 -9.452 1.00 93.06 98 ILE A C 1
ATOM 763 O O . ILE A 1 98 ? -4.070 5.788 -8.256 1.00 93.06 98 ILE A O 1
ATOM 767 N N . LEU A 1 99 ? -4.969 6.309 -10.255 1.00 91.75 99 LEU A N 1
ATOM 768 C CA . LEU A 1 99 ? -6.359 6.184 -9.819 1.00 91.75 99 LEU A CA 1
ATOM 769 C C . LEU A 1 99 ? -6.679 4.748 -9.391 1.00 91.75 99 LEU A C 1
ATOM 771 O O . LEU A 1 99 ? -7.273 4.559 -8.322 1.00 91.75 99 LEU A O 1
ATOM 775 N N . ASP A 1 100 ? -6.204 3.755 -10.140 1.00 93.69 100 ASP A N 1
ATOM 776 C CA . ASP A 1 10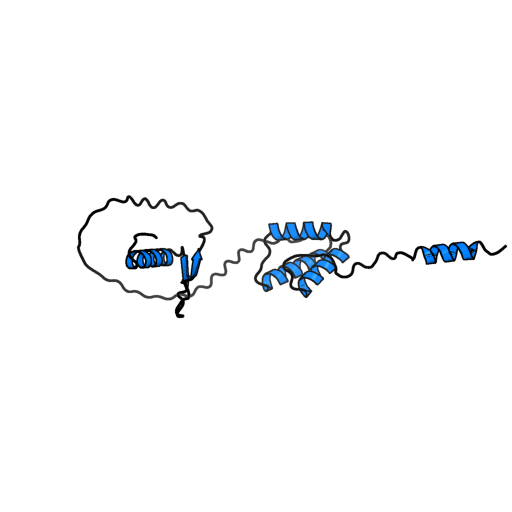0 ? -6.330 2.336 -9.802 1.00 93.69 100 ASP A CA 1
ATOM 777 C C . ASP A 1 100 ? -5.641 2.005 -8.479 1.00 93.69 100 ASP A C 1
ATOM 779 O O . ASP A 1 100 ? -6.227 1.365 -7.598 1.00 93.69 100 ASP A O 1
ATOM 783 N N . PHE A 1 101 ? -4.429 2.522 -8.263 1.00 94.19 101 PHE A N 1
ATOM 784 C CA . PHE A 1 101 ? -3.729 2.346 -6.994 1.00 94.19 101 PHE A CA 1
ATOM 785 C C . PHE A 1 101 ? -4.498 2.968 -5.817 1.00 94.19 101 PHE A C 1
ATOM 787 O O . PHE A 1 101 ? -4.608 2.376 -4.736 1.00 94.19 101 PHE A O 1
ATOM 794 N N . ILE A 1 102 ? -5.087 4.150 -6.006 1.00 92.19 102 ILE A N 1
ATOM 795 C CA . ILE A 1 102 ? -5.917 4.804 -4.987 1.00 92.19 102 ILE A CA 1
ATOM 796 C C . ILE A 1 102 ? -7.190 3.992 -4.711 1.00 92.19 102 ILE A C 1
ATOM 798 O O . ILE A 1 102 ? -7.559 3.816 -3.540 1.00 92.19 102 ILE A O 1
ATOM 802 N N . ALA A 1 103 ? -7.859 3.496 -5.753 1.00 91.88 103 ALA A N 1
ATOM 803 C CA . ALA A 1 103 ? -9.041 2.647 -5.638 1.00 91.88 103 ALA A CA 1
ATOM 804 C C . ALA A 1 103 ? -8.715 1.358 -4.869 1.00 91.88 103 ALA A C 1
ATOM 806 O O . ALA A 1 103 ? -9.397 1.033 -3.889 1.00 91.88 103 ALA A O 1
ATOM 807 N N . TYR A 1 104 ? -7.602 0.705 -5.212 1.00 93.75 104 TYR A N 1
ATOM 808 C CA . TYR A 1 104 ? -7.074 -0.455 -4.500 1.00 93.75 104 TYR A CA 1
ATOM 809 C C . TYR A 1 104 ? -6.833 -0.154 -3.010 1.00 93.75 104 TYR A C 1
ATOM 811 O O . TYR A 1 104 ? -7.287 -0.889 -2.130 1.00 93.75 104 TYR A O 1
ATOM 819 N N . ARG A 1 105 ? -6.185 0.967 -2.672 1.00 92.75 105 ARG A N 1
ATOM 820 C CA . ARG A 1 105 ? -5.891 1.330 -1.269 1.00 92.75 105 ARG A CA 1
ATOM 821 C C . ARG A 1 105 ? -7.162 1.631 -0.465 1.00 92.75 105 ARG A C 1
ATOM 823 O O . ARG A 1 105 ? -7.204 1.321 0.732 1.00 92.75 105 ARG A O 1
ATOM 830 N N . LYS A 1 106 ? -8.199 2.190 -1.105 1.00 90.94 106 LYS A N 1
ATOM 831 C CA . LYS A 1 106 ? -9.538 2.363 -0.509 1.00 90.94 106 LYS A CA 1
ATOM 832 C C . LYS A 1 106 ? -10.207 1.011 -0.244 1.00 90.94 106 LYS A C 1
ATOM 834 O O . LYS A 1 106 ? -10.684 0.799 0.872 1.00 90.94 106 LYS A O 1
ATOM 839 N N . ALA A 1 107 ? -10.182 0.092 -1.212 1.00 90.19 107 ALA A N 1
ATOM 840 C CA . ALA A 1 107 ? -10.717 -1.264 -1.057 1.00 90.19 107 ALA A CA 1
ATOM 841 C C . ALA A 1 107 ? -10.004 -2.042 0.067 1.00 90.19 107 ALA A C 1
ATOM 843 O O . ALA A 1 107 ? -10.647 -2.667 0.912 1.00 90.19 107 ALA A O 1
ATOM 844 N N . SER A 1 108 ? -8.684 -1.890 0.170 1.00 87.50 108 SER A N 1
ATOM 845 C CA . SER A 1 108 ? -7.832 -2.521 1.190 1.00 87.50 108 SER A CA 1
ATOM 846 C C . SER A 1 108 ? -7.898 -1.865 2.583 1.00 87.50 108 SER A C 1
ATOM 848 O O . SER A 1 108 ? -7.004 -2.059 3.410 1.00 87.50 108 SER A O 1
ATOM 850 N N . LYS A 1 109 ? -8.948 -1.076 2.865 1.00 86.00 109 LYS A N 1
ATOM 851 C CA . LYS A 1 109 ? -9.220 -0.383 4.148 1.00 86.00 109 LYS A CA 1
ATOM 852 C C . LYS A 1 109 ? -8.082 0.506 4.655 1.00 86.00 109 LYS A C 1
ATOM 854 O O . LYS A 1 109 ? -7.986 0.792 5.848 1.00 86.00 109 LYS A O 1
ATOM 859 N N . ALA A 1 110 ? -7.214 0.961 3.764 1.00 84.75 110 ALA A N 1
ATOM 860 C CA . ALA A 1 110 ? -6.070 1.777 4.120 1.00 84.75 110 ALA A CA 1
ATOM 861 C C . ALA A 1 110 ? -5.972 2.943 3.138 1.00 84.75 110 ALA A C 1
ATOM 863 O O . ALA A 1 110 ? -4.978 3.084 2.432 1.00 84.75 110 ALA A O 1
ATOM 864 N N . ALA A 1 111 ? -7.030 3.757 3.099 1.00 86.50 111 ALA A N 1
ATOM 865 C CA . ALA A 1 111 ? -7.116 4.931 2.244 1.00 86.50 111 ALA A CA 1
ATOM 866 C C . ALA A 1 111 ? -5.873 5.824 2.396 1.00 86.50 111 ALA A C 1
ATOM 868 O O . ALA A 1 111 ? -5.381 6.061 3.503 1.00 86.50 111 ALA A O 1
ATOM 869 N N . ILE A 1 112 ? -5.357 6.295 1.264 1.00 86.56 112 ILE A N 1
ATOM 870 C CA . ILE A 1 112 ? -4.199 7.184 1.213 1.00 86.56 112 ILE A CA 1
ATOM 871 C C . ILE A 1 112 ? -4.612 8.594 1.645 1.00 86.56 112 ILE A C 1
ATOM 873 O O . ILE A 1 112 ? -5.665 9.097 1.259 1.00 86.56 112 ILE A O 1
ATOM 877 N N . THR A 1 113 ? -3.774 9.226 2.467 1.00 90.38 113 THR A N 1
ATOM 878 C CA . THR A 1 113 ? -3.862 10.658 2.770 1.00 90.38 113 THR A CA 1
ATOM 879 C C . THR A 1 113 ? -3.172 11.462 1.671 1.00 90.38 113 THR A C 1
ATOM 881 O O . THR A 1 113 ? -2.244 10.969 1.042 1.00 90.38 113 THR A O 1
ATOM 884 N N . GLU A 1 114 ? -3.561 12.720 1.478 1.00 86.75 114 GLU A N 1
ATOM 885 C CA . GLU A 1 114 ? -2.955 13.625 0.486 1.00 86.75 114 GLU A CA 1
ATOM 886 C C . GLU A 1 114 ? -1.419 13.690 0.598 1.00 86.75 114 GLU A C 1
ATOM 888 O O . GLU A 1 114 ? -0.711 13.389 -0.356 1.00 86.75 114 GLU A O 1
ATOM 893 N N . LYS A 1 115 ? -0.890 13.89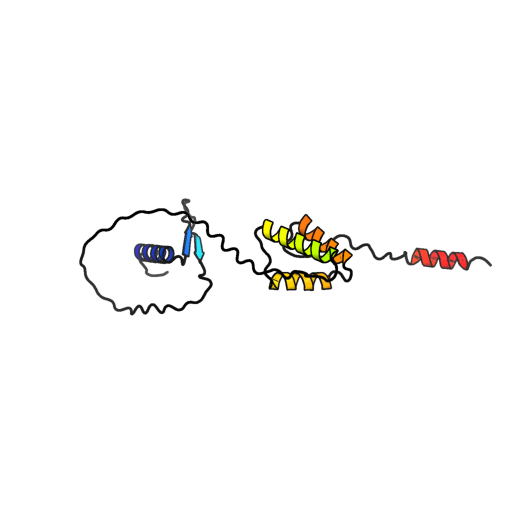5 1.814 1.00 89.06 115 LYS A N 1
ATOM 894 C CA . LYS A 1 115 ? 0.560 13.831 2.087 1.00 89.06 115 LYS A CA 1
ATOM 895 C C . LYS A 1 115 ? 1.184 12.468 1.771 1.00 89.06 115 LYS A C 1
ATOM 897 O O . LYS A 1 115 ? 2.345 12.386 1.386 1.00 89.06 115 LYS A O 1
ATOM 902 N N . GLY A 1 116 ? 0.440 11.382 1.980 1.00 90.00 116 GLY A N 1
ATOM 903 C CA . GLY A 1 116 ? 0.888 10.037 1.623 1.00 90.00 116 GLY A CA 1
ATOM 904 C C . GLY A 1 116 ? 1.023 9.872 0.111 1.00 90.00 116 GLY A C 1
ATOM 905 O O . GLY A 1 116 ? 1.986 9.259 -0.343 1.00 90.00 116 GLY A O 1
ATOM 906 N N . MET A 1 117 ? 0.103 10.466 -0.650 1.00 91.00 117 MET A N 1
ATOM 907 C CA . MET A 1 117 ? 0.152 10.483 -2.108 1.00 91.00 117 MET A CA 1
ATOM 908 C C . MET A 1 117 ? 1.379 11.250 -2.609 1.00 91.00 117 MET A C 1
ATOM 910 O O . MET A 1 117 ? 2.144 10.712 -3.402 1.00 91.00 117 MET A O 1
ATOM 914 N N . GLU A 1 118 ? 1.650 12.442 -2.069 1.00 91.06 118 GLU A N 1
ATOM 915 C CA . GLU A 1 118 ? 2.865 13.207 -2.397 1.00 91.06 118 GLU A CA 1
ATOM 916 C C . GLU A 1 118 ? 4.155 12.409 -2.142 1.00 91.06 118 GLU A C 1
ATOM 918 O O . GLU A 1 118 ? 5.094 12.453 -2.938 1.00 91.06 118 GLU A O 1
ATOM 923 N N . LEU A 1 119 ? 4.217 11.662 -1.033 1.00 93.94 119 LEU A N 1
ATOM 924 C CA . LEU A 1 119 ? 5.368 10.815 -0.708 1.00 93.94 119 LEU A CA 1
ATOM 925 C C . LEU A 1 119 ? 5.530 9.652 -1.691 1.00 93.94 119 LEU A C 1
ATOM 927 O O . LEU A 1 119 ? 6.661 9.290 -2.016 1.00 93.94 119 LEU A O 1
ATOM 931 N N . ILE A 1 120 ? 4.424 9.069 -2.155 1.00 93.00 120 ILE A N 1
ATOM 932 C CA . ILE A 1 120 ? 4.440 8.015 -3.172 1.00 93.00 120 ILE A CA 1
ATOM 933 C C . ILE A 1 120 ? 4.933 8.576 -4.506 1.00 93.00 120 ILE A C 1
ATOM 935 O O . ILE A 1 120 ? 5.835 7.979 -5.086 1.00 93.00 120 ILE A O 1
ATOM 939 N N . MET A 1 121 ? 4.438 9.740 -4.936 1.00 91.88 121 MET A N 1
ATOM 940 C CA . MET A 1 121 ? 4.877 10.394 -6.179 1.00 91.88 121 MET A CA 1
ATOM 941 C C . MET A 1 121 ? 6.373 10.721 -6.141 1.00 91.88 121 MET A C 1
ATOM 943 O O . MET A 1 121 ? 7.125 10.284 -7.005 1.00 91.88 121 MET A O 1
ATOM 947 N N . LYS A 1 122 ? 6.854 11.337 -5.050 1.00 92.75 122 LYS A N 1
ATOM 948 C CA . LYS A 1 122 ? 8.295 11.580 -4.846 1.00 92.75 122 LYS A CA 1
ATOM 949 C C . LYS A 1 122 ? 9.129 10.300 -4.857 1.00 92.75 122 LYS A C 1
ATOM 951 O O . LYS A 1 122 ? 10.308 10.337 -5.198 1.00 92.75 122 LYS A O 1
ATOM 956 N N . LYS A 1 123 ? 8.566 9.176 -4.406 1.00 93.94 123 LYS A N 1
ATOM 957 C CA . LYS A 1 123 ? 9.256 7.883 -4.426 1.00 93.94 123 LYS A CA 1
ATOM 958 C C . LYS A 1 123 ? 9.247 7.266 -5.826 1.00 93.94 123 LYS A C 1
ATOM 960 O O . LYS A 1 123 ? 10.258 6.680 -6.190 1.00 93.94 123 LYS A O 1
ATOM 965 N N . LEU A 1 124 ? 8.173 7.430 -6.599 1.00 92.50 124 LEU A N 1
ATOM 966 C CA . LEU A 1 124 ? 8.113 7.028 -8.008 1.00 92.50 124 LEU A CA 1
ATOM 967 C C . LEU A 1 124 ? 9.167 7.766 -8.835 1.00 92.50 124 LEU A C 1
ATOM 969 O O . LEU A 1 124 ? 9.957 7.107 -9.501 1.00 92.50 124 LEU A O 1
ATOM 973 N N . ASP A 1 125 ? 9.271 9.090 -8.689 1.00 91.81 125 ASP A N 1
ATOM 974 C CA . ASP A 1 125 ? 10.273 9.900 -9.406 1.00 91.81 125 ASP A CA 1
ATOM 975 C C . ASP A 1 125 ? 11.724 9.524 -9.060 1.00 91.81 125 ASP A C 1
ATOM 977 O O . ASP A 1 125 ? 12.642 9.763 -9.837 1.00 91.81 125 ASP A O 1
ATOM 981 N N . ARG A 1 126 ? 11.956 8.926 -7.884 1.00 92.88 126 ARG A N 1
ATOM 982 C CA . ARG A 1 126 ? 13.277 8.409 -7.483 1.00 92.88 126 ARG A CA 1
ATOM 983 C C . ARG A 1 126 ? 13.585 7.028 -8.048 1.00 92.88 126 ARG A C 1
ATOM 985 O O . ARG A 1 126 ? 14.752 6.649 -8.086 1.00 92.88 126 ARG A O 1
ATOM 992 N N . LEU A 1 127 ? 12.557 6.244 -8.356 1.00 90.50 127 LEU A N 1
ATOM 993 C CA . LEU A 1 127 ? 12.704 4.857 -8.791 1.00 90.50 127 LEU A CA 1
ATOM 994 C C . LEU A 1 127 ? 12.742 4.731 -10.311 1.00 90.50 127 LEU A C 1
ATOM 996 O O . LEU A 1 127 ? 13.422 3.834 -10.798 1.00 90.50 127 LEU A O 1
ATOM 1000 N N . ALA A 1 128 ? 12.036 5.611 -11.014 1.00 88.69 128 ALA A N 1
ATOM 1001 C CA . ALA A 1 128 ? 11.864 5.572 -12.455 1.00 88.69 128 ALA A CA 1
ATOM 1002 C C . ALA A 1 128 ? 11.853 6.995 -13.022 1.00 88.69 128 ALA A C 1
ATOM 1004 O O . ALA A 1 128 ? 11.203 7.887 -12.464 1.00 88.69 128 ALA A O 1
ATOM 1005 N N . MET A 1 129 ? 12.557 7.198 -14.137 1.00 85.62 129 MET A N 1
ATOM 1006 C CA . MET A 1 129 ? 12.464 8.446 -14.902 1.00 85.62 129 MET A CA 1
ATOM 1007 C C . MET A 1 129 ? 11.326 8.380 -15.922 1.00 85.62 129 MET A C 1
ATOM 1009 O O . MET A 1 129 ? 10.602 9.363 -16.075 1.00 85.62 129 MET A O 1
ATOM 1013 N N . ASP A 1 130 ? 11.119 7.210 -16.528 1.00 89.50 130 ASP A N 1
ATOM 1014 C CA . ASP A 1 130 ? 10.120 6.994 -17.572 1.00 89.50 130 ASP A CA 1
ATOM 1015 C C . ASP A 1 130 ? 8.726 6.736 -16.991 1.00 89.50 130 ASP A C 1
ATOM 1017 O O . ASP A 1 130 ? 8.567 6.115 -15.934 1.00 89.50 130 ASP A O 1
ATOM 1021 N N . ASN A 1 131 ? 7.692 7.204 -17.694 1.00 89.81 131 ASN A N 1
ATOM 1022 C CA . ASN A 1 131 ? 6.302 7.017 -17.270 1.00 89.81 131 ASN A CA 1
ATOM 1023 C C . ASN A 1 131 ? 5.906 5.533 -17.267 1.00 89.81 131 ASN A C 1
ATOM 1025 O O . ASN A 1 131 ? 5.258 5.086 -16.321 1.00 89.81 131 ASN A O 1
ATOM 1029 N N . ASP A 1 132 ? 6.363 4.757 -18.252 1.00 89.56 132 ASP A N 1
ATOM 1030 C CA . ASP A 1 132 ? 6.067 3.323 -18.366 1.00 89.56 132 ASP A CA 1
ATOM 1031 C C . ASP A 1 132 ? 6.622 2.521 -17.180 1.00 89.56 132 ASP A C 1
ATOM 1033 O O . ASP A 1 132 ? 5.938 1.672 -16.602 1.00 89.56 132 ASP A O 1
ATOM 1037 N N . GLU A 1 133 ? 7.841 2.842 -16.738 1.00 91.38 133 GLU A N 1
ATOM 1038 C CA . GLU A 1 133 ? 8.436 2.222 -15.553 1.00 91.38 133 GLU A CA 1
ATOM 1039 C C . GLU A 1 133 ? 7.661 2.585 -14.274 1.00 91.38 133 GLU A C 1
ATOM 1041 O O . GLU A 1 133 ? 7.449 1.728 -13.408 1.00 91.38 133 GLU A O 1
ATOM 1046 N N . LYS A 1 134 ? 7.186 3.834 -14.150 1.00 93.31 134 LYS A N 1
ATOM 1047 C CA . LYS A 1 134 ? 6.343 4.257 -13.015 1.00 93.31 134 LYS A CA 1
ATOM 1048 C C . LYS A 1 134 ? 5.023 3.483 -12.979 1.00 93.31 134 LYS A C 1
ATOM 1050 O O . LYS A 1 134 ? 4.607 3.063 -11.895 1.00 93.31 134 LYS A O 1
ATOM 1055 N N . ILE A 1 135 ? 4.398 3.260 -14.137 1.00 94.19 135 ILE A N 1
ATOM 1056 C CA . ILE A 1 135 ? 3.175 2.452 -14.269 1.00 94.19 135 ILE A CA 1
ATOM 1057 C C . ILE A 1 135 ? 3.444 1.011 -13.823 1.00 94.19 135 ILE A C 1
ATOM 1059 O O . ILE A 1 135 ? 2.725 0.483 -12.970 1.00 94.19 135 ILE A O 1
ATOM 1063 N N . ALA A 1 136 ? 4.525 0.397 -14.309 1.00 94.69 136 ALA A N 1
ATOM 1064 C CA . ALA A 1 136 ? 4.896 -0.964 -13.927 1.00 94.69 136 ALA A CA 1
ATOM 1065 C C . ALA A 1 136 ? 5.117 -1.107 -12.407 1.00 94.69 136 ALA A C 1
ATOM 1067 O O . ALA A 1 136 ? 4.677 -2.086 -11.798 1.00 94.69 136 ALA A O 1
ATOM 1068 N N . ILE A 1 137 ? 5.738 -0.112 -11.761 1.00 95.06 137 ILE A N 1
ATOM 1069 C CA . ILE A 1 137 ? 5.924 -0.084 -10.300 1.00 95.06 137 ILE A CA 1
ATOM 1070 C C . ILE A 1 137 ? 4.578 -0.028 -9.558 1.00 95.06 137 ILE A C 1
ATOM 1072 O O . ILE A 1 137 ? 4.407 -0.685 -8.522 1.00 95.06 137 ILE A O 1
ATOM 1076 N N . LEU A 1 138 ? 3.624 0.766 -10.050 1.00 95.06 138 LEU A N 1
ATOM 1077 C CA . LEU A 1 138 ? 2.289 0.864 -9.456 1.00 95.06 138 LEU A CA 1
ATOM 1078 C C . LEU A 1 138 ? 1.540 -0.466 -9.564 1.00 95.06 138 LEU A C 1
ATOM 1080 O O . LEU A 1 138 ? 1.037 -0.953 -8.548 1.00 95.06 138 LEU A O 1
ATOM 1084 N N . HIS A 1 139 ? 1.545 -1.092 -10.741 1.00 95.19 139 HIS A N 1
ATOM 1085 C CA . HIS A 1 139 ? 0.931 -2.405 -10.954 1.00 95.19 139 HIS A CA 1
ATOM 1086 C C . HIS A 1 139 ? 1.550 -3.470 -10.047 1.00 95.19 139 HIS A C 1
ATOM 1088 O O . HIS A 1 139 ? 0.831 -4.164 -9.328 1.00 95.19 139 HIS A O 1
ATOM 1094 N N . GLN A 1 140 ? 2.881 -3.510 -9.952 1.00 95.38 140 GLN A N 1
ATOM 1095 C CA . GLN A 1 140 ? 3.582 -4.415 -9.042 1.00 95.38 140 GLN A CA 1
ATOM 1096 C C . GLN A 1 140 ? 3.142 -4.218 -7.579 1.00 95.38 140 GLN A C 1
ATOM 1098 O O . GLN A 1 140 ? 3.003 -5.184 -6.822 1.00 95.38 140 GLN A O 1
ATOM 1103 N N . SER A 1 141 ? 2.933 -2.973 -7.147 1.00 94.88 141 SER A N 1
ATOM 1104 C CA . SER A 1 141 ? 2.461 -2.681 -5.791 1.00 94.88 141 SER A CA 1
ATOM 1105 C C . SER A 1 141 ? 1.053 -3.236 -5.544 1.00 94.88 141 SER A C 1
ATOM 1107 O O . SER A 1 141 ? 0.803 -3.798 -4.474 1.00 94.88 141 SER A O 1
ATOM 1109 N N . ILE A 1 142 ? 0.161 -3.134 -6.534 1.00 94.81 142 ILE A N 1
ATOM 1110 C CA . ILE A 1 142 ? -1.201 -3.686 -6.478 1.00 94.81 142 ILE A CA 1
ATOM 1111 C C . ILE A 1 142 ? -1.151 -5.217 -6.414 1.00 94.81 142 ILE A C 1
ATOM 1113 O O . ILE A 1 142 ? -1.733 -5.800 -5.499 1.00 94.81 142 ILE A O 1
ATOM 1117 N N . GLU A 1 143 ? -0.399 -5.859 -7.310 1.00 94.62 143 GLU A N 1
ATOM 1118 C CA . GLU A 1 143 ? -0.259 -7.321 -7.379 1.00 94.62 143 GLU A CA 1
ATOM 1119 C C . GLU A 1 143 ? 0.280 -7.927 -6.079 1.00 94.62 143 GLU A C 1
ATOM 1121 O O . GLU A 1 143 ? -0.236 -8.928 -5.584 1.00 94.62 143 GLU A O 1
ATOM 1126 N N . ASN A 1 144 ? 1.305 -7.304 -5.485 1.00 93.62 144 ASN A N 1
ATOM 1127 C CA . ASN A 1 144 ? 1.897 -7.775 -4.227 1.00 93.62 144 ASN A CA 1
ATOM 1128 C C . ASN A 1 144 ? 1.120 -7.303 -2.984 1.00 93.62 144 ASN A C 1
ATOM 1130 O O . ASN A 1 144 ? 1.485 -7.625 -1.849 1.00 93.62 144 ASN A O 1
ATOM 1134 N N . GLY A 1 145 ? 0.075 -6.504 -3.176 1.00 92.31 145 GLY A N 1
ATOM 1135 C CA . GLY A 1 145 ? -0.757 -5.964 -2.115 1.00 92.31 145 GLY A CA 1
ATOM 1136 C C . GLY A 1 145 ? -0.044 -4.985 -1.178 1.00 92.31 145 GLY A C 1
ATOM 1137 O O . GLY A 1 145 ? -0.391 -4.861 0.003 1.00 92.31 145 GLY A O 1
ATOM 1138 N N . TRP A 1 146 ? 0.963 -4.275 -1.675 1.00 93.12 146 TRP A N 1
ATOM 1139 C CA . TRP A 1 146 ? 1.768 -3.363 -0.877 1.00 93.12 146 TRP A CA 1
ATOM 1140 C C . TRP A 1 146 ? 1.052 -2.037 -0.594 1.00 93.12 146 TRP A C 1
ATOM 1142 O O . TRP A 1 146 ? 0.224 -1.538 -1.351 1.00 93.12 146 TRP A O 1
ATOM 1152 N N . LYS A 1 147 ? 1.382 -1.428 0.554 1.00 91.19 147 LYS A N 1
ATOM 1153 C CA . LYS A 1 147 ? 0.852 -0.104 0.940 1.00 91.19 147 LYS A CA 1
ATOM 1154 C C . LYS A 1 147 ? 1.603 1.059 0.287 1.00 91.19 147 LYS A C 1
ATOM 1156 O O . LYS A 1 147 ? 1.143 2.197 0.385 1.00 91.19 147 LYS A O 1
ATOM 1161 N N . GLY A 1 148 ? 2.752 0.786 -0.323 1.00 92.25 148 GLY A N 1
ATOM 1162 C CA . GLY A 1 148 ? 3.616 1.769 -0.963 1.00 92.25 148 GLY A CA 1
ATOM 1163 C C . GLY A 1 148 ? 4.337 1.180 -2.171 1.00 92.25 148 GLY A C 1
ATOM 1164 O O . GLY A 1 148 ? 4.235 -0.013 -2.446 1.00 92.25 148 GLY A O 1
ATOM 1165 N N . VAL A 1 149 ? 5.072 2.033 -2.876 1.00 94.25 149 VAL A N 1
ATOM 1166 C CA . VAL A 1 149 ? 5.798 1.693 -4.108 1.00 94.25 149 VAL A CA 1
ATOM 1167 C C . VAL A 1 149 ? 7.236 1.268 -3.813 1.00 94.25 149 VAL A C 1
ATOM 1169 O O . VAL A 1 149 ? 7.856 1.786 -2.877 1.00 94.25 149 VAL A O 1
ATOM 1172 N N . PHE A 1 150 ? 7.769 0.323 -4.583 1.00 94.19 150 PHE A N 1
ATOM 1173 C CA . PHE A 1 150 ? 9.119 -0.236 -4.433 1.00 94.19 150 PHE A CA 1
ATOM 1174 C C . PHE A 1 150 ? 9.733 -0.490 -5.815 1.00 94.19 150 PHE A C 1
ATOM 1176 O O . PHE A 1 150 ? 9.037 -0.397 -6.816 1.00 94.19 150 PHE A O 1
ATOM 1183 N N . ALA A 1 151 ? 11.040 -0.751 -5.874 1.00 92.50 151 ALA A N 1
ATOM 1184 C CA . ALA A 1 151 ? 11.726 -0.984 -7.141 1.00 92.50 151 ALA A CA 1
ATOM 1185 C C . ALA A 1 151 ? 11.220 -2.260 -7.839 1.00 92.50 151 ALA A C 1
ATOM 1187 O O . ALA A 1 151 ? 10.9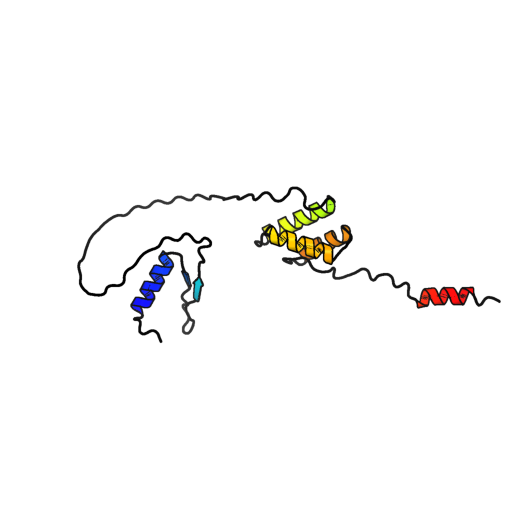42 -3.260 -7.169 1.00 92.50 151 ALA A O 1
ATOM 1188 N N . LEU A 1 152 ? 11.178 -2.230 -9.176 1.00 89.81 152 LEU A N 1
ATOM 1189 C CA . LEU A 1 152 ? 10.875 -3.400 -10.001 1.00 89.81 152 LEU A CA 1
ATOM 1190 C C . LEU A 1 152 ? 11.855 -4.537 -9.687 1.00 89.81 152 LEU A C 1
ATOM 1192 O O . LEU A 1 152 ? 13.058 -4.315 -9.536 1.00 89.81 152 LEU A O 1
ATOM 1196 N N . LYS A 1 153 ? 11.321 -5.758 -9.560 1.00 78.75 153 LYS A N 1
ATOM 1197 C CA . LYS A 1 153 ? 12.112 -6.963 -9.242 1.00 78.75 153 LYS A CA 1
ATOM 1198 C C . LYS A 1 153 ? 13.068 -7.326 -10.375 1.00 78.75 153 LYS A C 1
ATOM 1200 O O . LYS A 1 153 ? 14.163 -7.811 -10.117 1.00 78.75 153 LYS A O 1
ATOM 1205 N N . GLU A 1 154 ? 12.663 -7.044 -11.603 1.00 69.69 154 GLU A N 1
ATOM 1206 C CA . GLU A 1 154 ? 13.450 -7.271 -12.802 1.00 69.69 154 GLU A CA 1
ATOM 1207 C C . GLU A 1 154 ? 13.722 -5.908 -13.417 1.00 69.69 154 GLU A C 1
ATOM 1209 O O . GLU A 1 154 ? 12.913 -5.365 -14.161 1.00 69.69 154 GLU A O 1
ATOM 1214 N N . LYS A 1 155 ? 14.861 -5.309 -13.063 1.00 60.75 155 LYS A N 1
ATOM 1215 C CA . LYS A 1 155 ? 15.413 -4.295 -13.956 1.00 60.75 155 LYS A CA 1
ATOM 1216 C C . LYS A 1 155 ? 15.774 -5.049 -15.234 1.00 60.75 155 LYS A C 1
ATOM 1218 O O . LYS A 1 155 ? 16.490 -6.050 -15.098 1.00 60.75 155 LYS A O 1
ATOM 1223 N N . PRO A 1 156 ? 15.333 -4.629 -16.435 1.00 55.44 156 PRO A N 1
ATOM 1224 C CA . PRO A 1 156 ? 15.985 -5.120 -17.635 1.00 55.44 156 PRO A CA 1
ATOM 1225 C C . PRO A 1 156 ? 17.465 -4.838 -17.407 1.00 55.4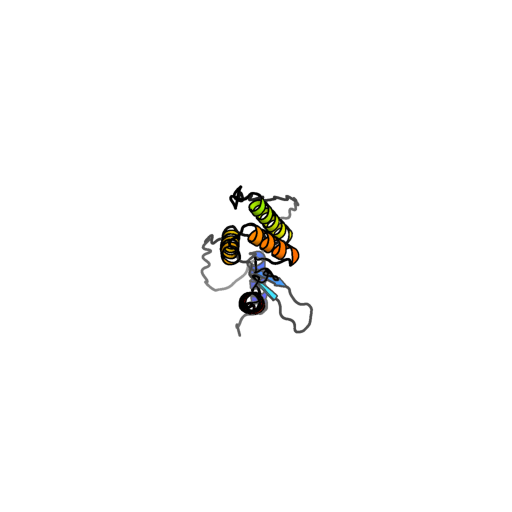4 156 PRO A C 1
ATOM 1227 O O . PRO A 1 156 ? 17.850 -3.695 -17.134 1.00 55.44 156 PRO A O 1
ATOM 1230 N N . LYS A 1 157 ? 18.284 -5.895 -17.354 1.00 53.09 157 LYS A N 1
ATOM 1231 C CA . LYS A 1 157 ? 19.730 -5.718 -17.324 1.00 53.09 157 LYS A CA 1
ATOM 1232 C C . LYS A 1 157 ? 19.994 -4.765 -18.480 1.00 53.09 157 LYS A C 1
ATOM 1234 O O . LYS A 1 157 ? 19.598 -5.080 -19.604 1.00 53.09 157 LYS A O 1
ATOM 1239 N N . ARG A 1 158 ? 20.569 -3.581 -18.207 1.00 53.94 158 ARG A N 1
ATOM 1240 C CA . ARG A 1 158 ? 21.228 -2.817 -19.271 1.00 53.94 158 ARG A CA 1
ATOM 1241 C C . ARG A 1 158 ? 21.993 -3.874 -20.036 1.00 53.94 158 ARG A C 1
ATOM 1243 O O . ARG A 1 158 ? 22.703 -4.645 -19.390 1.00 53.94 158 ARG A O 1
ATOM 1250 N N . GLN A 1 159 ? 21.733 -3.992 -21.331 1.00 55.19 159 GLN A N 1
ATOM 1251 C CA . GLN A 1 159 ? 22.541 -4.848 -22.171 1.00 55.19 159 GLN A CA 1
ATOM 1252 C C . GLN A 1 159 ? 23.951 -4.262 -22.049 1.00 55.19 159 GLN A C 1
ATOM 1254 O O . GLN A 1 159 ? 24.302 -3.315 -22.743 1.00 55.19 159 GLN A O 1
ATOM 1259 N N . GLU A 1 160 ? 24.726 -4.746 -21.077 1.00 56.84 160 GLU A N 1
ATOM 1260 C CA . GLU A 1 160 ? 26.132 -5.006 -21.289 1.00 56.84 160 GLU A CA 1
ATOM 1261 C C . GLU A 1 160 ? 26.093 -5.914 -22.506 1.00 56.84 160 GLU A C 1
ATOM 1263 O O . GLU A 1 160 ? 25.874 -7.115 -22.403 1.00 56.84 160 GLU A O 1
ATOM 1268 N N . THR A 1 161 ? 26.134 -5.305 -23.691 1.00 60.94 161 THR A N 1
ATOM 1269 C CA . THR A 1 161 ? 26.765 -5.955 -24.824 1.00 60.94 161 THR A CA 1
ATOM 1270 C C . THR A 1 161 ? 28.079 -6.424 -24.245 1.00 60.94 161 THR A C 1
ATOM 1272 O O . THR A 1 161 ? 28.871 -5.578 -23.812 1.00 60.94 161 THR A O 1
ATOM 1275 N N . ASP A 1 162 ? 28.201 -7.736 -24.047 1.00 66.25 162 ASP A N 1
ATOM 1276 C CA . ASP A 1 162 ? 29.337 -8.320 -23.360 1.00 66.25 162 ASP A CA 1
ATOM 1277 C C . ASP A 1 162 ? 30.570 -7.682 -23.990 1.00 66.25 162 ASP A C 1
ATOM 1279 O O . ASP A 1 162 ? 30.776 -7.775 -25.195 1.00 66.25 162 ASP A O 1
ATOM 1283 N N . PHE A 1 163 ? 31.331 -6.916 -23.208 1.00 72.44 163 PHE A N 1
ATOM 1284 C CA . PHE A 1 163 ? 32.476 -6.149 -23.712 1.00 72.44 163 PHE A CA 1
ATOM 1285 C C . PHE A 1 163 ? 33.424 -7.043 -24.534 1.00 72.44 163 PHE A C 1
ATOM 1287 O O . PHE A 1 163 ? 34.077 -6.597 -25.473 1.00 72.44 163 PHE A O 1
ATOM 1294 N N . TYR A 1 164 ? 33.422 -8.338 -24.211 1.00 72.75 164 TYR A N 1
ATOM 1295 C CA . TYR A 1 164 ? 34.094 -9.412 -24.923 1.00 72.75 164 TYR A CA 1
ATOM 1296 C C . TYR A 1 164 ? 33.516 -9.739 -26.309 1.00 72.75 164 TYR A C 1
ATOM 1298 O O . TYR A 1 164 ? 34.305 -10.038 -27.193 1.00 72.75 164 TYR A O 1
ATOM 1306 N N . ASP A 1 165 ? 32.203 -9.655 -26.535 1.00 78.19 165 ASP A N 1
ATOM 1307 C CA . ASP A 1 165 ? 31.585 -9.843 -27.858 1.00 78.19 165 ASP A CA 1
ATOM 1308 C C . ASP A 1 165 ? 31.953 -8.699 -28.814 1.00 78.19 165 ASP A C 1
ATOM 1310 O O . ASP A 1 165 ? 32.247 -8.932 -29.988 1.00 78.19 165 ASP A O 1
ATOM 1314 N N . ASP A 1 166 ? 31.990 -7.463 -28.308 1.00 79.69 166 ASP A N 1
ATOM 1315 C CA . ASP A 1 166 ? 32.375 -6.289 -29.103 1.00 79.69 166 ASP A CA 1
ATOM 1316 C C . ASP A 1 166 ? 33.893 -6.276 -29.376 1.00 79.69 166 ASP A C 1
ATOM 1318 O O . ASP A 1 166 ? 34.339 -6.020 -30.496 1.00 79.69 166 ASP A O 1
ATOM 1322 N N . MET A 1 167 ? 34.703 -6.672 -28.386 1.00 78.00 167 MET A N 1
ATOM 1323 C CA . MET A 1 167 ? 36.149 -6.860 -28.545 1.00 78.00 167 MET A CA 1
ATOM 1324 C C . MET A 1 167 ? 36.490 -8.033 -29.479 1.00 78.00 167 MET A C 1
ATOM 1326 O O . MET A 1 167 ? 37.424 -7.922 -30.271 1.00 78.00 167 MET A O 1
ATOM 1330 N N . ALA A 1 168 ? 35.728 -9.131 -29.443 1.00 82.81 168 ALA A N 1
ATOM 1331 C CA . ALA A 1 168 ? 35.912 -10.268 -30.345 1.00 82.81 168 ALA A CA 1
ATOM 1332 C C . ALA A 1 168 ? 35.607 -9.898 -31.802 1.00 82.81 168 ALA A C 1
ATOM 1334 O O . ALA A 1 168 ? 36.344 -10.307 -32.699 1.00 82.81 168 ALA A O 1
ATOM 1335 N N . ARG A 1 169 ? 34.572 -9.082 -32.050 1.00 82.00 169 ARG A N 1
ATOM 1336 C CA . ARG A 1 169 ? 34.301 -8.540 -33.393 1.00 82.00 169 ARG A CA 1
ATOM 1337 C C . ARG A 1 169 ? 35.428 -7.636 -33.883 1.00 82.00 169 ARG A C 1
ATOM 1339 O O . ARG A 1 169 ? 35.861 -7.796 -35.019 1.00 82.00 169 ARG A O 1
ATOM 1346 N N . TRP A 1 170 ? 35.940 -6.755 -33.021 1.00 84.75 170 TRP A N 1
ATOM 1347 C CA . TRP A 1 170 ? 37.033 -5.845 -33.374 1.00 84.75 170 TRP A CA 1
ATOM 1348 C C . TRP A 1 170 ? 38.329 -6.583 -33.748 1.00 84.75 170 TRP A C 1
ATOM 1350 O O . TRP A 1 170 ? 38.959 -6.243 -34.751 1.00 84.75 170 TRP A O 1
ATOM 1360 N N . VAL A 1 171 ? 38.707 -7.614 -32.979 1.00 80.06 171 VAL A N 1
ATOM 1361 C CA . VAL A 1 171 ? 39.897 -8.442 -33.259 1.00 80.06 171 VAL A CA 1
ATOM 1362 C C . VAL A 1 171 ? 39.743 -9.196 -34.582 1.00 80.06 171 VAL A C 1
ATOM 1364 O O . VAL A 1 171 ? 40.659 -9.192 -35.399 1.00 80.06 171 VAL A O 1
ATOM 1367 N N . ASN A 1 172 ? 38.567 -9.770 -34.839 1.00 79.88 172 ASN A N 1
ATOM 1368 C CA . ASN A 1 172 ? 38.319 -10.554 -36.049 1.00 79.88 172 ASN A CA 1
ATOM 1369 C C . ASN A 1 172 ? 38.287 -9.692 -37.333 1.00 79.88 172 ASN A C 1
ATOM 1371 O O . ASN A 1 172 ? 38.550 -10.201 -38.419 1.00 79.88 172 ASN A O 1
ATOM 1375 N N . GLU A 1 173 ? 37.996 -8.389 -37.223 1.00 78.31 173 GLU A N 1
ATOM 1376 C CA . GLU A 1 173 ? 38.094 -7.427 -38.336 1.00 78.31 173 GLU A CA 1
ATOM 1377 C C . GLU A 1 173 ? 39.538 -6.993 -38.654 1.00 78.31 173 GLU A C 1
ATOM 1379 O O . GLU A 1 173 ? 39.798 -6.572 -39.779 1.00 78.31 173 GLU A O 1
ATOM 1384 N N . HIS A 1 174 ? 40.480 -7.106 -37.709 1.00 75.69 174 HIS A N 1
ATOM 1385 C CA . HIS A 1 174 ? 41.869 -6.639 -37.872 1.00 75.69 174 HIS A CA 1
ATOM 1386 C C . HIS A 1 174 ? 42.900 -7.770 -38.054 1.00 75.69 174 HIS A C 1
ATOM 1388 O O . HIS A 1 174 ? 44.085 -7.484 -38.207 1.00 75.69 174 HIS A O 1
ATOM 1394 N N . GLU A 1 175 ? 42.476 -9.037 -38.078 1.00 63.59 175 GLU A N 1
ATOM 1395 C CA . GLU A 1 175 ? 43.348 -10.202 -38.330 1.00 63.59 175 GLU A CA 1
ATOM 1396 C C . GLU A 1 175 ? 43.346 -10.697 -39.795 1.00 63.59 175 GLU A C 1
ATOM 1398 O O . GLU A 1 175 ? 43.869 -11.771 -40.084 1.00 63.59 175 GLU A O 1
ATOM 1403 N N . CYS A 1 176 ? 42.807 -9.928 -40.748 1.00 58.19 176 CYS A N 1
ATOM 1404 C CA . CYS A 1 176 ? 42.952 -10.219 -42.181 1.00 58.19 176 CYS A CA 1
ATOM 1405 C C . CYS A 1 176 ? 43.982 -9.299 -42.859 1.00 58.19 176 CYS A C 1
ATOM 1407 O O . CYS A 1 176 ? 43.586 -8.417 -43.615 1.00 58.19 176 CYS A O 1
ATOM 1409 N N . GLU A 1 177 ? 45.275 -9.540 -42.626 1.00 51.25 177 GLU A N 1
ATOM 1410 C CA . GLU A 1 177 ? 46.382 -9.271 -43.571 1.00 51.25 177 GLU A CA 1
ATOM 1411 C C . GLU A 1 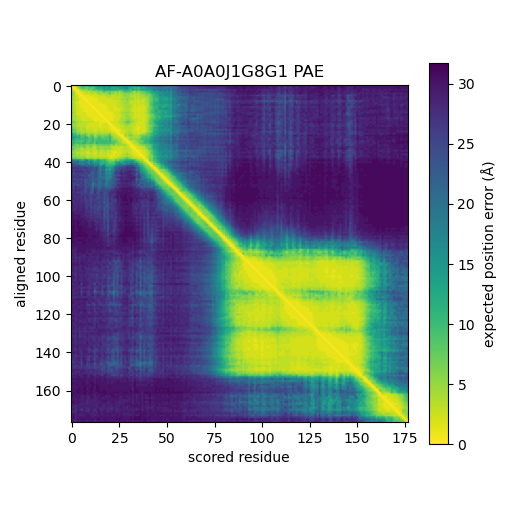177 ? 47.501 -10.309 -43.396 1.00 51.25 177 GLU A C 1
ATOM 1413 O O . GLU A 1 177 ? 47.923 -10.553 -42.242 1.00 51.25 177 GLU A O 1
#

Mean predicted aligned error: 20.33 Å

Foldseek 3Di:
DPPDDPVRVVVVVVVCVVVVQKDWDDDPDPPDDIDIDGDDPPDDDDPPPDDDDDDDDDDDDDDDDDDDDDDDDDDDPPPPCPPDPPAPDPDPLLRVLLVVLQVLCVVVVRHADPVNSVVQVVVLVVQDVDSVLSSVQSVVCSVVVHPHGDHDPDDPPPPPPPVVVVVVVVVVVPPPD